Protein AF-A0A927GFF0-F1 (afdb_monomer)

Radius of gyration: 22.69 Å; Cα contacts (8 Å, |Δi|>4): 35; chains: 1; bounding box: 51×27×56 Å

Structure (mmCIF, N/CA/C/O backbone):
data_AF-A0A927GFF0-F1
#
_entr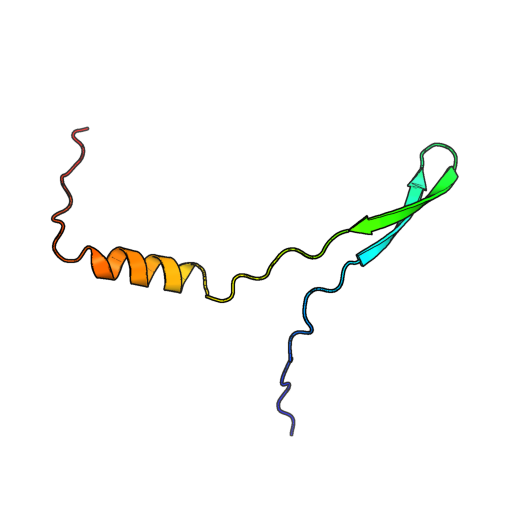y.id   AF-A0A927GFF0-F1
#
loop_
_atom_site.group_PDB
_atom_site.id
_atom_site.type_symbol
_atom_site.label_atom_id
_atom_site.label_alt_id
_atom_site.label_comp_id
_atom_site.label_asym_id
_atom_site.label_entity_id
_atom_site.label_seq_id
_atom_site.pdbx_PDB_ins_code
_atom_site.Cartn_x
_atom_site.Cartn_y
_atom_site.Cartn_z
_atom_site.occupancy
_atom_site.B_iso_or_equiv
_atom_site.auth_seq_id
_atom_site.auth_comp_id
_atom_site.auth_asym_id
_atom_site.auth_atom_id
_atom_site.pdbx_PDB_model_num
ATOM 1 N N . MET A 1 1 ? 31.967 -1.231 16.019 1.00 37.56 1 MET A N 1
ATOM 2 C CA . MET A 1 1 ? 30.654 -1.282 16.713 1.00 37.56 1 MET A CA 1
ATOM 3 C C . MET A 1 1 ? 29.762 -0.232 16.061 1.00 37.56 1 MET A C 1
ATOM 5 O O . MET A 1 1 ? 30.247 0.868 15.896 1.00 37.56 1 MET A O 1
ATOM 9 N N . ALA A 1 2 ? 28.539 -0.442 15.585 1.00 42.97 2 ALA A N 1
ATOM 10 C CA . ALA A 1 2 ? 27.648 -1.589 15.509 1.00 42.97 2 ALA A CA 1
ATOM 11 C C . ALA A 1 2 ? 26.965 -1.539 14.125 1.00 42.97 2 ALA A C 1
ATOM 13 O O . ALA A 1 2 ? 26.570 -0.472 13.663 1.00 42.97 2 ALA A O 1
ATOM 14 N N . THR A 1 3 ? 26.844 -2.680 13.449 1.00 43.72 3 THR A N 1
ATOM 15 C CA . THR A 1 3 ? 26.067 -2.790 12.212 1.00 43.72 3 THR A CA 1
ATOM 16 C C . THR A 1 3 ? 24.594 -2.867 12.590 1.00 43.72 3 THR A C 1
ATOM 18 O O . THR A 1 3 ? 24.110 -3.904 13.041 1.00 43.72 3 THR A O 1
ATOM 21 N N . THR A 1 4 ? 23.845 -1.780 12.423 1.00 47.72 4 THR A N 1
ATOM 22 C CA . THR A 1 4 ? 22.385 -1.826 12.542 1.00 47.72 4 THR A CA 1
ATOM 23 C C . THR A 1 4 ? 21.815 -2.489 11.293 1.00 47.72 4 THR A C 1
ATOM 25 O O . THR A 1 4 ? 21.276 -1.863 10.385 1.00 47.72 4 THR A O 1
ATOM 28 N N . LYS A 1 5 ? 21.926 -3.821 11.248 1.00 45.94 5 LYS A N 1
ATOM 29 C CA . LYS A 1 5 ? 21.092 -4.667 10.397 1.00 45.94 5 LYS A CA 1
ATOM 30 C C . LYS A 1 5 ? 19.644 -4.486 10.854 1.00 45.94 5 LYS A C 1
ATOM 32 O O . LYS A 1 5 ? 19.131 -5.285 11.634 1.00 45.94 5 LYS A O 1
ATOM 37 N N . SER A 1 6 ? 18.970 -3.443 10.369 1.00 44.28 6 SER A N 1
ATOM 38 C CA . SER A 1 6 ? 17.512 -3.364 10.422 1.00 44.28 6 SER A CA 1
ATOM 39 C C . SER A 1 6 ? 16.971 -4.427 9.473 1.00 44.28 6 SER A C 1
ATOM 41 O O . SER A 1 6 ? 16.666 -4.188 8.306 1.00 44.28 6 SER A O 1
ATOM 43 N N . ARG A 1 7 ? 16.915 -5.667 9.968 1.00 49.66 7 ARG A N 1
ATOM 44 C CA . ARG A 1 7 ? 16.076 -6.721 9.409 1.00 49.66 7 ARG A CA 1
ATOM 45 C C . ARG A 1 7 ? 14.651 -6.224 9.619 1.00 49.66 7 ARG A C 1
ATOM 47 O O . ARG A 1 7 ? 14.049 -6.461 10.662 1.00 49.66 7 ARG A O 1
ATOM 54 N N . LEU A 1 8 ? 14.169 -5.437 8.661 1.00 55.94 8 LEU A N 1
ATOM 55 C CA . LEU A 1 8 ? 12.826 -4.884 8.611 1.00 55.94 8 LEU A CA 1
ATOM 56 C C . LEU A 1 8 ? 11.830 -6.047 8.682 1.00 55.94 8 LEU A C 1
ATOM 58 O O . LEU A 1 8 ? 11.477 -6.646 7.667 1.00 55.94 8 LEU A O 1
ATOM 62 N N . LYS A 1 9 ? 11.429 -6.377 9.917 1.00 56.50 9 LYS A N 1
ATOM 63 C CA . LYS A 1 9 ? 10.375 -7.325 10.280 1.00 56.50 9 LYS A CA 1
ATOM 64 C C . LYS A 1 9 ? 9.221 -7.114 9.302 1.00 56.50 9 LYS A C 1
ATOM 66 O O . LYS A 1 9 ? 8.805 -5.974 9.080 1.00 56.50 9 LYS A O 1
ATOM 71 N N . GLY A 1 10 ? 8.768 -8.202 8.679 1.00 58.25 10 GLY A N 1
ATOM 72 C CA . GLY A 1 10 ? 7.619 -8.181 7.780 1.00 58.25 10 GLY A CA 1
ATOM 73 C C . GLY A 1 10 ? 6.471 -7.401 8.412 1.00 58.25 10 GLY A C 1
ATOM 74 O O . GLY A 1 10 ? 6.296 -7.447 9.632 1.00 58.25 10 GLY A O 1
ATOM 75 N N . ASN A 1 11 ? 5.752 -6.642 7.585 1.00 65.12 11 ASN A N 1
ATOM 76 C CA . ASN A 1 11 ? 4.632 -5.824 8.024 1.00 65.12 11 ASN A CA 1
ATOM 77 C C . ASN A 1 11 ? 3.649 -6.737 8.776 1.00 65.12 11 ASN A C 1
ATOM 79 O O . ASN A 1 11 ? 2.978 -7.569 8.163 1.00 65.12 11 ASN A O 1
ATOM 83 N N . LYS A 1 12 ? 3.606 -6.639 10.104 1.00 77.44 12 LYS A N 1
ATOM 84 C CA . LYS A 1 12 ? 2.561 -7.284 10.893 1.00 77.44 12 LYS A CA 1
ATOM 85 C C . LYS A 1 12 ? 1.298 -6.430 10.770 1.00 77.44 12 LYS A C 1
ATOM 87 O O . LYS A 1 12 ? 1.433 -5.207 10.688 1.00 77.44 12 LYS A O 1
ATOM 92 N N . PRO A 1 13 ? 0.105 -7.038 10.739 1.00 81.88 13 PRO A N 1
ATOM 93 C CA . PRO A 1 13 ? -1.124 -6.271 10.856 1.00 81.88 13 PRO A CA 1
ATOM 94 C C . PRO A 1 13 ? -1.104 -5.462 12.161 1.00 81.88 13 PRO A C 1
ATOM 96 O O . PRO A 1 13 ? -0.584 -5.930 13.179 1.00 81.88 13 PRO A O 1
ATOM 99 N N . LEU A 1 14 ? -1.635 -4.242 12.119 1.00 84.62 14 LEU A N 1
ATOM 100 C CA . LEU A 1 14 ? -1.714 -3.368 13.287 1.00 84.62 14 LEU A CA 1
ATOM 101 C C . LEU A 1 14 ? -3.053 -3.599 13.984 1.00 84.62 14 LEU A C 1
ATOM 103 O O . LEU A 1 14 ? -4.101 -3.451 13.358 1.00 84.62 14 LEU A O 1
ATOM 107 N N . LYS A 1 15 ? -3.022 -3.940 15.275 1.00 90.38 15 LYS A N 1
ATOM 108 C CA . LYS A 1 15 ? -4.220 -3.903 16.119 1.00 90.38 15 LYS A CA 1
ATOM 109 C C . LYS A 1 15 ? -4.431 -2.459 16.571 1.00 90.38 15 LYS A C 1
ATOM 111 O O . LYS A 1 15 ? -3.507 -1.857 17.113 1.00 90.38 15 LYS A O 1
ATOM 116 N N . VAL A 1 16 ? -5.620 -1.914 16.337 1.00 89.88 16 VAL A N 1
ATOM 117 C CA . VAL A 1 16 ? -5.991 -0.550 16.732 1.00 89.88 16 VAL A CA 1
ATOM 118 C C . VAL A 1 16 ? -7.171 -0.576 17.694 1.00 89.88 16 VAL A C 1
ATOM 120 O O . VAL A 1 16 ? -8.057 -1.421 17.578 1.00 89.88 16 VAL A O 1
ATOM 123 N N . GLN A 1 17 ? -7.168 0.357 18.639 1.00 94.75 17 GLN A N 1
ATOM 124 C CA . GLN A 1 17 ? -8.293 0.659 19.517 1.00 94.75 17 GLN A CA 1
ATOM 125 C C . GLN A 1 17 ? -8.616 2.140 19.335 1.00 94.75 17 GLN A C 1
ATOM 127 O O . GLN A 1 17 ? -7.726 2.981 19.453 1.00 94.75 17 GLN A O 1
ATOM 132 N N . LEU A 1 18 ? -9.862 2.454 18.993 1.00 92.44 18 LEU A N 1
ATOM 133 C CA . LEU A 1 18 ? -10.341 3.817 18.761 1.00 92.44 18 LEU A CA 1
ATOM 134 C C . LEU A 1 18 ? -11.561 4.091 19.640 1.00 92.44 18 LEU A C 1
ATOM 136 O O . LEU A 1 18 ? -12.217 3.161 20.102 1.00 92.44 18 LEU A O 1
ATOM 140 N N . ILE A 1 19 ? -11.880 5.364 19.857 1.00 95.19 19 ILE A N 1
ATOM 141 C CA . ILE A 1 19 ? -13.088 5.789 20.570 1.00 95.19 19 ILE A CA 1
ATOM 142 C C . ILE A 1 19 ? -14.024 6.423 19.544 1.00 95.19 19 ILE A C 1
ATOM 144 O O . ILE A 1 19 ? -13.621 7.325 18.810 1.00 95.19 19 ILE A O 1
ATOM 148 N N . ASN A 1 20 ? -15.257 5.927 19.449 1.00 91.81 20 ASN A N 1
ATOM 149 C CA . ASN A 1 20 ? -16.252 6.487 18.535 1.00 91.81 20 ASN A CA 1
ATOM 150 C C . ASN A 1 20 ? -16.933 7.740 19.129 1.00 91.81 20 ASN A C 1
ATOM 152 O O . ASN A 1 20 ? -16.756 8.063 20.301 1.00 91.81 20 ASN A O 1
ATOM 156 N N . ALA A 1 21 ? -17.775 8.421 18.344 1.00 94.19 21 ALA A N 1
ATOM 157 C CA . ALA A 1 21 ? -18.480 9.635 18.783 1.00 94.19 21 ALA A CA 1
ATOM 158 C C . ALA A 1 21 ? -19.407 9.431 20.004 1.00 94.19 21 ALA A C 1
ATOM 160 O O . ALA A 1 21 ? -19.741 10.391 20.687 1.00 94.19 21 ALA A O 1
ATOM 161 N N . SER A 1 22 ? -19.801 8.186 20.303 1.00 94.62 22 SER A N 1
ATOM 162 C CA . SER A 1 22 ? -20.584 7.828 21.498 1.00 94.62 22 SER A CA 1
ATOM 163 C C . SER A 1 22 ? -19.726 7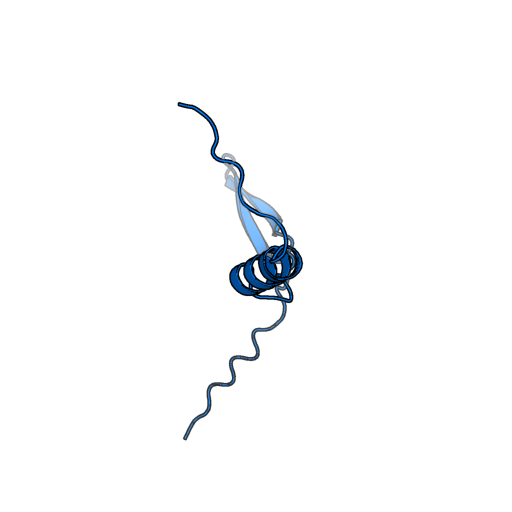.505 22.732 1.00 94.62 22 SER A C 1
ATOM 165 O O . SER A 1 22 ? -20.262 7.069 23.746 1.00 94.62 22 SER A O 1
ATOM 167 N N . GLY A 1 23 ? -18.399 7.654 22.645 1.00 94.31 23 GLY A N 1
ATOM 168 C CA . GLY A 1 23 ? -17.462 7.348 23.730 1.00 94.31 23 GLY A CA 1
ATOM 169 C C . GLY A 1 23 ? -17.143 5.858 23.901 1.00 94.31 23 GLY A C 1
ATOM 170 O O . GLY A 1 23 ? -16.478 5.481 24.862 1.00 94.31 23 GLY A O 1
ATOM 171 N N . LYS A 1 24 ? -17.593 4.990 22.986 1.00 95.25 24 LYS A N 1
ATOM 172 C CA . LYS A 1 24 ? -17.343 3.542 23.055 1.00 95.25 24 LYS A CA 1
ATOM 173 C C . LYS A 1 24 ? -16.019 3.182 22.391 1.00 95.25 24 LYS A C 1
ATOM 175 O O . LYS A 1 24 ? -15.713 3.683 21.307 1.00 95.25 24 LYS A O 1
ATOM 180 N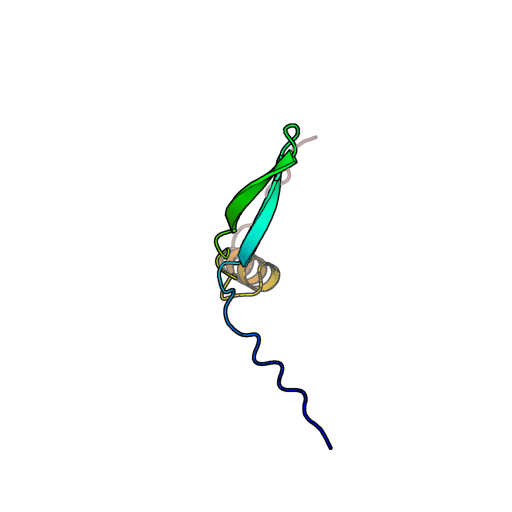 N . ILE A 1 25 ? -15.283 2.262 23.014 1.00 95.06 25 ILE A N 1
ATOM 181 C CA . ILE A 1 25 ? -14.063 1.683 22.444 1.00 95.06 25 ILE A CA 1
ATOM 182 C C . ILE A 1 25 ? -14.442 0.700 21.331 1.00 95.06 25 ILE A C 1
ATOM 184 O O . ILE A 1 25 ? -15.287 -0.174 21.518 1.00 95.06 25 ILE A O 1
ATOM 188 N N . ILE A 1 26 ? -13.790 0.840 20.182 1.00 93.12 26 ILE A N 1
ATOM 189 C CA . ILE A 1 26 ? -13.888 -0.045 19.021 1.00 93.12 26 ILE A CA 1
ATOM 190 C C . ILE A 1 26 ? -12.503 -0.603 18.698 1.00 93.12 26 ILE A C 1
ATOM 192 O O . ILE A 1 26 ? -11.532 0.144 18.579 1.00 93.12 26 ILE A O 1
ATOM 196 N N . GLU A 1 27 ? -12.414 -1.925 18.556 1.00 95.06 27 GLU A N 1
ATOM 197 C CA . GLU A 1 27 ? -11.186 -2.607 18.147 1.00 95.06 27 GLU A CA 1
ATOM 198 C C . GLU A 1 27 ? -11.209 -2.902 16.645 1.00 95.06 27 GLU A C 1
ATOM 200 O O . GLU A 1 27 ? -12.249 -3.238 16.079 1.00 95.06 27 GLU A O 1
ATOM 205 N N . GLY A 1 28 ? -10.050 -2.811 15.997 1.00 91.69 28 GLY A N 1
ATOM 206 C CA . GLY A 1 28 ? -9.900 -3.120 14.580 1.00 91.69 28 GLY A CA 1
ATOM 207 C C . GLY A 1 28 ? -8.518 -3.658 14.239 1.00 91.69 28 GLY A C 1
ATOM 208 O O . GLY A 1 28 ? -7.571 -3.565 15.025 1.00 91.69 28 GLY A O 1
ATOM 209 N N . ILE A 1 29 ? -8.401 -4.227 13.041 1.00 91.75 29 ILE A N 1
ATOM 210 C CA . ILE A 1 29 ? -7.135 -4.712 12.490 1.00 91.75 29 ILE A CA 1
ATOM 211 C C . ILE A 1 29 ? -6.888 -4.004 11.160 1.00 91.75 29 ILE A C 1
ATOM 213 O O . ILE A 1 29 ? -7.690 -4.119 10.238 1.00 91.75 29 ILE A O 1
ATOM 217 N N . ILE A 1 30 ? -5.758 -3.304 11.049 1.00 85.69 30 ILE A N 1
ATOM 218 C CA . ILE A 1 30 ? -5.286 -2.737 9.784 1.00 85.69 30 ILE A CA 1
ATOM 219 C C . ILE A 1 30 ? -4.352 -3.768 9.138 1.00 85.69 30 ILE A C 1
ATOM 221 O O . ILE A 1 30 ? -3.292 -4.068 9.707 1.00 85.69 30 ILE A O 1
ATOM 225 N N . PRO A 1 31 ? -4.721 -4.343 7.978 1.00 82.75 31 PRO A N 1
ATOM 226 C CA . PRO A 1 31 ? -3.903 -5.344 7.318 1.00 82.75 31 PRO A CA 1
ATOM 227 C C . PRO A 1 31 ? -2.594 -4.724 6.842 1.00 82.75 31 PRO A C 1
ATOM 229 O O . PRO A 1 31 ? -2.524 -3.576 6.400 1.00 82.75 31 PRO A O 1
ATOM 232 N N . SER A 1 32 ? -1.532 -5.510 6.900 1.00 78.94 32 SER A N 1
ATOM 233 C CA . SER A 1 32 ? -0.258 -5.109 6.347 1.00 78.94 32 SER A CA 1
ATOM 234 C C . SER A 1 32 ? -0.257 -5.209 4.823 1.00 78.94 32 SER A C 1
ATOM 236 O O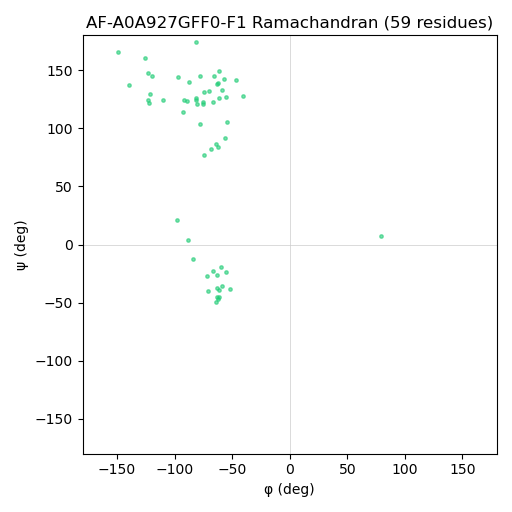 . SER A 1 32 ? -0.445 -6.28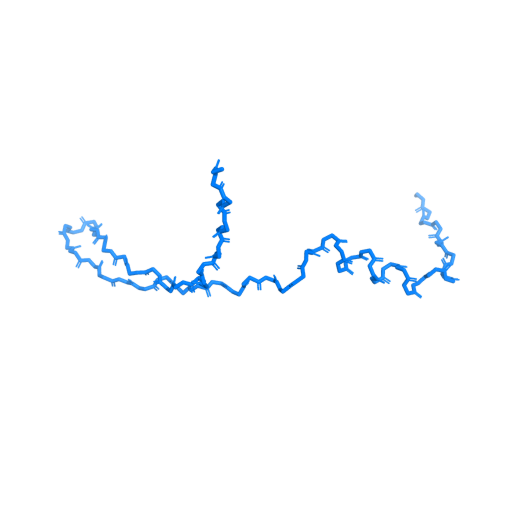3 4.253 1.00 78.94 32 SER A O 1
ATOM 238 N N . GLY A 1 33 ? 0.028 -4.096 4.145 1.00 74.12 33 GLY A N 1
ATOM 239 C CA . GLY A 1 33 ? 0.276 -4.107 2.704 1.00 74.12 33 GLY A CA 1
ATOM 240 C C . GLY A 1 33 ? 1.495 -4.965 2.342 1.00 74.12 33 GLY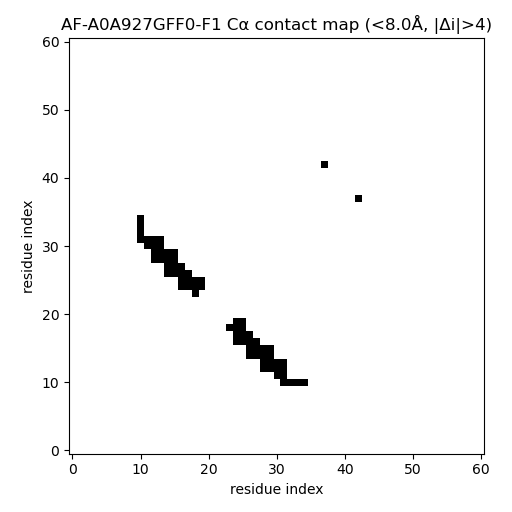 A C 1
ATOM 241 O O . GLY A 1 33 ? 2.458 -5.071 3.116 1.00 74.12 33 GLY A O 1
ATOM 242 N N . LYS A 1 34 ? 1.477 -5.562 1.145 1.00 72.56 34 LYS A N 1
ATOM 243 C CA . LYS A 1 34 ? 2.645 -6.256 0.587 1.00 72.56 34 LYS A CA 1
ATOM 244 C C . LYS A 1 34 ? 3.730 -5.219 0.303 1.00 72.56 34 LYS A C 1
ATOM 246 O O . LYS A 1 34 ? 3.501 -4.292 -0.468 1.00 72.56 34 LYS A O 1
ATOM 251 N N . ARG A 1 35 ? 4.920 -5.375 0.893 1.00 68.50 35 ARG A N 1
ATOM 252 C CA . ARG A 1 35 ? 6.081 -4.610 0.421 1.00 68.50 35 ARG A CA 1
ATOM 253 C C . ARG A 1 35 ? 6.476 -5.150 -0.953 1.00 68.50 35 ARG A C 1
ATOM 255 O O . ARG A 1 35 ? 6.572 -6.374 -1.093 1.00 68.50 35 ARG A O 1
ATOM 262 N N . PRO A 1 36 ? 6.697 -4.285 -1.951 1.00 68.50 36 PRO A N 1
ATOM 263 C CA . PRO A 1 36 ? 7.234 -4.737 -3.220 1.00 68.50 36 PRO A CA 1
ATOM 264 C C . PRO A 1 36 ? 8.592 -5.405 -2.964 1.00 68.50 36 PRO A C 1
ATOM 266 O O . PRO A 1 36 ? 9.412 -4.901 -2.196 1.00 68.50 36 PRO A O 1
ATOM 269 N N . LYS A 1 37 ? 8.795 -6.591 -3.552 1.00 76.00 37 LYS A N 1
ATOM 270 C CA . LYS A 1 37 ? 10.053 -7.353 -3.428 1.00 76.00 37 LYS A CA 1
ATOM 271 C C . LYS A 1 37 ? 11.225 -6.635 -4.100 1.00 76.00 37 LYS A C 1
ATOM 273 O O . LYS A 1 37 ? 12.375 -6.896 -3.767 1.00 76.00 37 LYS A O 1
ATOM 278 N N . GLU A 1 38 ? 10.916 -5.753 -5.041 1.00 80.06 38 GLU A N 1
ATOM 279 C CA . GLU A 1 38 ? 11.861 -4.997 -5.846 1.00 80.06 38 GLU A CA 1
ATOM 280 C C . GLU A 1 38 ? 11.593 -3.499 -5.688 1.00 80.06 38 GLU A C 1
ATOM 282 O O . GLU A 1 38 ? 10.451 -3.078 -5.494 1.00 80.06 38 GLU A O 1
ATOM 287 N N . ASN A 1 39 ? 12.650 -2.690 -5.763 1.00 82.44 39 ASN A N 1
ATOM 288 C CA . ASN A 1 39 ? 12.505 -1.241 -5.814 1.00 82.44 39 ASN A CA 1
ATOM 289 C C . ASN A 1 39 ? 11.715 -0.870 -7.089 1.00 82.44 39 ASN A C 1
ATOM 291 O O . ASN A 1 39 ? 12.143 -1.263 -8.176 1.00 82.44 39 ASN A O 1
ATOM 295 N N . PRO A 1 40 ? 10.609 -0.107 -6.996 1.00 81.31 40 PRO A N 1
ATOM 296 C CA . PRO A 1 40 ? 9.815 0.282 -8.161 1.00 81.31 40 PRO A CA 1
ATOM 297 C C . PRO A 1 40 ? 10.647 0.919 -9.280 1.00 81.31 40 PRO A C 1
ATOM 299 O O . PRO A 1 40 ? 10.440 0.603 -10.447 1.00 81.31 40 PRO A O 1
ATOM 302 N N . ALA A 1 41 ? 11.642 1.742 -8.932 1.00 81.62 41 ALA A N 1
ATOM 303 C CA . ALA A 1 41 ? 12.533 2.367 -9.908 1.00 81.62 41 ALA A CA 1
ATOM 304 C C . ALA A 1 41 ? 13.365 1.330 -10.683 1.00 81.62 41 ALA A C 1
ATOM 306 O O . ALA A 1 41 ? 13.571 1.471 -11.887 1.00 81.62 41 ALA A O 1
ATOM 307 N N . LEU A 1 42 ? 13.799 0.257 -10.011 1.00 86.25 42 LEU A N 1
ATOM 308 C CA . LEU A 1 42 ? 14.547 -0.831 -10.641 1.00 86.25 42 LEU A CA 1
ATOM 309 C C . LEU A 1 42 ? 13.651 -1.673 -11.559 1.00 86.25 42 LEU A C 1
ATOM 311 O O . LEU A 1 42 ? 14.072 -2.025 -12.660 1.00 86.25 42 LEU A O 1
ATOM 315 N N . ALA A 1 43 ? 12.411 -1.937 -11.139 1.00 84.75 43 ALA A N 1
ATOM 316 C CA . ALA A 1 43 ? 11.429 -2.642 -11.959 1.00 84.75 43 ALA A CA 1
ATOM 317 C C . ALA A 1 43 ? 11.110 -1.862 -13.248 1.00 84.75 43 ALA A C 1
ATOM 319 O O . ALA A 1 43 ? 11.134 -2.435 -14.336 1.00 84.75 43 ALA A O 1
ATOM 320 N N . ILE A 1 44 ? 10.904 -0.544 -13.140 1.00 84.06 44 ILE A N 1
ATOM 321 C CA . ILE A 1 44 ? 10.676 0.340 -14.293 1.00 84.06 44 ILE A CA 1
ATOM 322 C C . ILE A 1 44 ? 11.896 0.344 -15.221 1.00 84.06 44 ILE A C 1
ATOM 324 O O . ILE A 1 44 ? 11.752 0.164 -16.428 1.00 84.06 44 ILE A O 1
ATOM 328 N N . ALA A 1 45 ? 13.107 0.491 -14.674 1.00 83.88 45 ALA A N 1
ATOM 329 C CA . ALA A 1 45 ? 14.334 0.492 -15.468 1.00 83.88 45 ALA A CA 1
ATOM 330 C C . ALA A 1 45 ? 14.552 -0.832 -16.221 1.00 83.88 45 ALA A C 1
ATOM 332 O O . ALA A 1 45 ? 14.969 -0.824 -17.380 1.00 83.88 45 ALA A O 1
ATOM 333 N N . ARG A 1 46 ? 14.243 -1.973 -15.590 1.00 86.56 46 ARG A N 1
ATOM 334 C CA . ARG A 1 46 ? 14.278 -3.287 -16.248 1.00 86.56 46 ARG A CA 1
ATOM 335 C C . ARG A 1 46 ? 13.278 -3.377 -17.387 1.00 86.56 46 ARG A C 1
ATOM 337 O O . ARG A 1 46 ? 13.642 -3.871 -18.451 1.00 86.56 46 ARG A O 1
ATOM 344 N N . GLU A 1 47 ? 12.053 -2.908 -17.173 1.00 86.94 47 GLU A N 1
ATOM 345 C CA . GLU A 1 47 ? 11.011 -2.965 -18.195 1.00 86.94 47 GLU A CA 1
ATOM 346 C C . GLU A 1 47 ? 11.385 -2.108 -19.406 1.00 86.94 47 GLU A C 1
ATOM 348 O O . GLU A 1 47 ? 11.446 -2.610 -20.524 1.00 86.94 47 GLU A O 1
ATOM 353 N N . LEU A 1 48 ? 11.788 -0.855 -19.179 1.00 83.38 48 LEU A N 1
ATOM 354 C CA . LEU A 1 48 ? 12.289 0.029 -20.236 1.00 83.38 48 LEU A CA 1
ATOM 355 C C . LEU A 1 48 ? 13.520 -0.558 -20.947 1.00 83.38 48 LEU A C 1
ATOM 357 O O . LEU A 1 48 ? 13.657 -0.446 -22.164 1.00 83.38 48 LEU A O 1
ATOM 361 N N . GLY A 1 49 ? 14.390 -1.253 -20.210 1.00 84.19 49 GLY A N 1
ATOM 362 C CA . GLY A 1 49 ? 15.553 -1.947 -20.757 1.00 84.19 49 GLY A CA 1
ATOM 363 C C . GLY A 1 49 ? 15.227 -3.081 -21.739 1.00 84.19 49 GLY A C 1
ATOM 364 O O . GLY A 1 49 ? 16.048 -3.355 -22.616 1.00 84.19 49 GLY A O 1
ATOM 365 N N . LYS A 1 50 ? 14.048 -3.716 -21.652 1.00 87.81 50 LYS A N 1
ATOM 366 C CA . LYS A 1 50 ? 13.589 -4.720 -22.638 1.00 87.81 50 LYS A CA 1
ATOM 367 C C . LYS A 1 50 ? 13.212 -4.082 -23.974 1.00 87.81 50 LYS A C 1
ATOM 369 O O . LYS A 1 50 ? 13.334 -4.700 -25.029 1.00 87.81 50 LYS A O 1
ATOM 374 N N . HIS A 1 51 ? 12.799 -2.822 -23.933 1.00 84.62 51 HIS A N 1
ATOM 375 C CA . HIS A 1 51 ? 12.270 -2.081 -25.070 1.00 84.62 51 HIS A CA 1
ATOM 376 C C . HIS A 1 51 ? 13.310 -1.183 -25.750 1.00 84.62 51 HIS A C 1
ATOM 378 O O . HIS A 1 51 ? 12.948 -0.279 -26.492 1.00 84.62 51 HIS A O 1
ATOM 384 N N . LYS A 1 52 ? 14.611 -1.455 -25.571 1.00 76.06 52 LYS A N 1
ATOM 385 C CA . LYS A 1 52 ? 15.712 -0.690 -26.199 1.00 76.06 52 LYS A CA 1
ATOM 386 C C . LYS A 1 52 ? 15.638 -0.590 -27.727 1.00 76.06 52 LYS A C 1
ATOM 388 O O . LYS A 1 52 ? 16.234 0.311 -28.303 1.00 76.06 52 LYS A O 1
ATOM 393 N N . HIS A 1 53 ? 14.959 -1.531 -28.377 1.00 80.50 53 HIS A N 1
ATOM 394 C CA . HIS A 1 53 ? 14.772 -1.556 -29.828 1.00 80.50 53 HIS A CA 1
ATOM 395 C C . HIS A 1 53 ? 13.590 -0.691 -30.297 1.00 80.50 53 HIS A C 1
ATOM 397 O O . HIS A 1 53 ? 13.458 -0.445 -31.494 1.00 80.50 53 HIS A O 1
ATOM 403 N N . LEU A 1 54 ? 12.729 -0.231 -29.381 1.00 77.38 54 LEU A N 1
ATOM 404 C CA . LEU A 1 54 ? 11.642 0.679 -29.714 1.00 77.38 54 LEU A CA 1
ATOM 405 C C . LEU A 1 54 ? 12.219 2.078 -29.925 1.00 77.38 54 LEU A C 1
ATOM 407 O O . LEU A 1 54 ? 12.824 2.659 -29.025 1.00 77.38 54 LEU A O 1
ATOM 411 N N . LYS A 1 55 ? 12.016 2.632 -31.120 1.00 76.06 55 LYS A N 1
ATOM 412 C CA . LYS A 1 55 ? 12.233 4.058 -31.363 1.00 76.06 55 LYS A CA 1
ATOM 413 C C . LYS A 1 55 ? 10.997 4.808 -30.859 1.00 76.06 55 LYS A C 1
ATOM 415 O O . LYS A 1 55 ? 9.904 4.515 -31.348 1.00 76.06 55 LYS A O 1
ATOM 420 N N . PRO A 1 56 ? 11.132 5.744 -29.902 1.00 74.25 56 PRO A N 1
ATOM 421 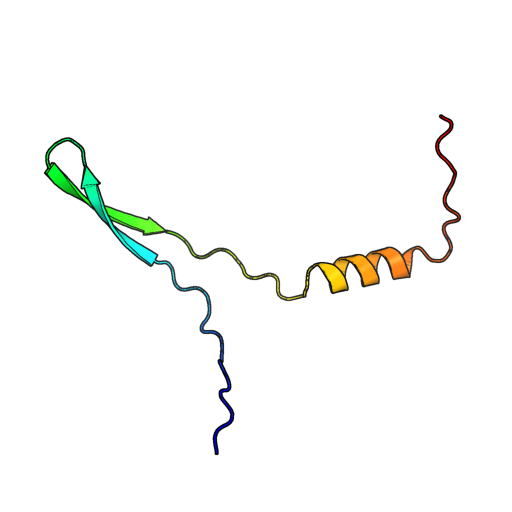C CA . PRO A 1 56 ? 10.014 6.586 -29.500 1.00 74.25 56 PRO A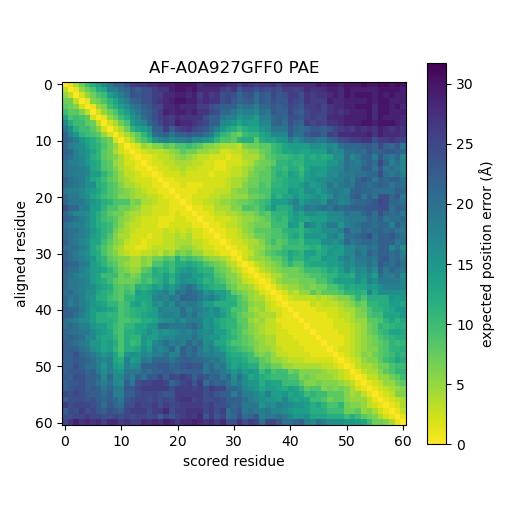 CA 1
ATOM 422 C C . PRO A 1 56 ? 9.459 7.298 -30.734 1.00 74.25 56 PRO A C 1
ATOM 424 O O . PRO A 1 56 ? 10.217 7.911 -31.485 1.00 74.25 56 PRO A O 1
ATOM 427 N N . THR A 1 57 ? 8.153 7.187 -30.964 1.00 78.31 57 THR A N 1
ATOM 428 C CA . THR A 1 57 ? 7.476 8.003 -31.975 1.00 78.31 57 THR A CA 1
ATOM 429 C C . THR A 1 57 ? 7.015 9.279 -31.275 1.00 78.31 57 THR A C 1
ATOM 431 O O . THR A 1 57 ? 6.338 9.167 -30.250 1.00 78.31 57 THR A O 1
ATOM 434 N N . PRO A 1 58 ? 7.412 10.473 -31.744 1.00 79.81 58 PRO A N 1
ATOM 435 C CA . PRO A 1 58 ? 6.946 11.715 -31.146 1.00 79.81 58 PRO A CA 1
ATOM 436 C C . PRO A 1 58 ? 5.424 11.817 -31.292 1.00 79.81 58 PRO A C 1
ATOM 438 O O . PRO A 1 58 ? 4.869 11.463 -32.333 1.00 79.81 58 PRO A O 1
ATOM 441 N N . ILE A 1 59 ? 4.756 12.278 -30.235 1.00 80.12 59 ILE A N 1
ATOM 442 C CA . ILE A 1 59 ? 3.337 12.630 -30.295 1.00 80.12 59 ILE A CA 1
ATOM 443 C C . ILE A 1 59 ? 3.280 14.039 -30.903 1.00 80.12 59 ILE A C 1
ATOM 445 O O . ILE A 1 59 ? 3.977 14.914 -30.387 1.00 80.12 59 ILE A O 1
ATOM 449 N N . PRO A 1 60 ? 2.544 14.255 -32.006 1.00 75.38 60 PRO A N 1
ATOM 450 C CA . PRO A 1 60 ? 2.367 15.592 -32.562 1.00 75.38 60 PRO A CA 1
ATOM 451 C C . PRO A 1 60 ? 1.630 16.485 -31.552 1.00 75.38 60 PRO A C 1
ATOM 453 O O . PRO A 1 60 ? 0.707 16.013 -30.885 1.00 75.38 60 PRO A O 1
ATOM 456 N N . GLU A 1 61 ? 2.086 17.734 -31.427 1.00 72.06 61 GLU A N 1
ATOM 457 C CA . GLU A 1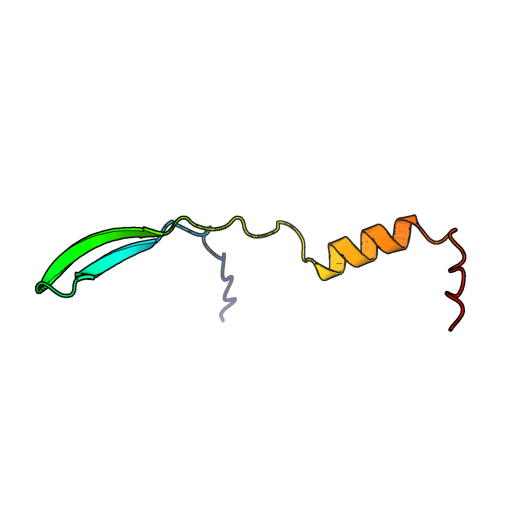 61 ? 1.454 18.783 -30.607 1.00 72.06 61 GLU A CA 1
ATOM 458 C C . GLU A 1 61 ? 0.061 19.173 -31.120 1.00 72.06 61 GLU A C 1
ATOM 460 O O . GLU A 1 61 ? -0.150 19.153 -32.358 1.00 72.06 61 GLU A O 1
#

Solvent-accessible surface area (backbone atoms only — not comparable to full-atom values): 4273 Å² total; per-residue (Å²): 139,78,86,84,76,76,73,74,70,72,70,64,59,44,79,46,78,47,69,49,99,86,71,47,80,45,80,48,74,47,78,47,71,84,73,72,95,58,59,68,70,56,55,51,52,53,55,56,59,74,46,72,84,61,75,85,75,83,78,84,132

Organism: NCBI:txid2771355

Foldseek 3Di:
DDPPPCPPPQFDWDWDWDADPVRDIDIDTHDGDDDPPDDPVVVVVVVVVVCPVDDDDDDDD

Secondary structure (DSSP, 8-state):
-----------PPEEEEEE-TTS-EEEEEEPPPPPPSS-HHHHHHHHHHHTTTPPPPPPP-

Mean predicted aligned error: 13.62 Å

Sequence (61 aa):
MATTKSRLKGNKPLKVQLINASGKIIEGIIPSGKRPKENPALAIARELGKHKHLKPTPIPE

Nearest PDB structures (foldseek):
  8yt8-assembly1_B  TM=4.580E-01  e=1.157E+00  Mus musculus
  6g13-assembly1_A  TM=3.096E-01  e=1.236E+00  Middle East respiratory syndrome-related coronavirus
  3t9q-assembly1_B  TM=3.491E-01  e=8.827E+00  Bacillus subtilis
  4o8l-assembly2_D  TM=2.661E-01  e=7.252E+00  Streptococcus pneumoniae R6

pLDDT: mean 77.8, std 15.16, range [37.56, 95.25]